Protein AF-A0AAC9NMP5-F1 (afdb_monomer_lite)

Structure (mmCIF, N/CA/C/O backbone):
data_AF-A0AAC9NMP5-F1
#
_entry.id   AF-A0AAC9NMP5-F1
#
loop_
_atom_site.group_PDB
_atom_site.id
_atom_site.type_symbol
_atom_site.label_atom_id
_atom_site.label_alt_id
_atom_site.label_comp_id
_atom_site.label_asym_id
_atom_site.label_entity_id
_atom_site.label_seq_id
_atom_site.pdbx_PDB_ins_code
_atom_site.Cartn_x
_atom_site.Cartn_y
_atom_site.Cartn_z
_atom_site.occupancy
_atom_site.B_iso_or_equiv
_atom_site.auth_seq_id
_atom_site.auth_comp_id
_atom_site.auth_asym_id
_atom_site.auth_atom_id
_atom_site.pdbx_PDB_model_num
ATOM 1 N N . MET A 1 1 ? 8.021 1.312 -41.617 1.00 50.75 1 MET A N 1
ATOM 2 C CA . MET A 1 1 ? 6.760 0.848 -40.995 1.00 50.75 1 MET A CA 1
ATOM 3 C C . MET A 1 1 ? 6.838 1.108 -39.501 1.00 50.75 1 MET A C 1
ATOM 5 O O . MET A 1 1 ? 7.759 0.611 -38.867 1.00 50.75 1 MET A O 1
ATOM 9 N N . TYR A 1 2 ? 5.928 1.919 -38.962 1.00 60.91 2 TYR A N 1
ATOM 10 C CA . TYR A 1 2 ? 5.830 2.180 -37.524 1.00 60.91 2 TYR A CA 1
ATOM 11 C C . TYR A 1 2 ? 5.371 0.895 -36.821 1.00 60.91 2 TYR A C 1
ATOM 13 O O . TYR A 1 2 ? 4.274 0.403 -37.080 1.00 60.91 2 TYR A O 1
ATOM 21 N N . 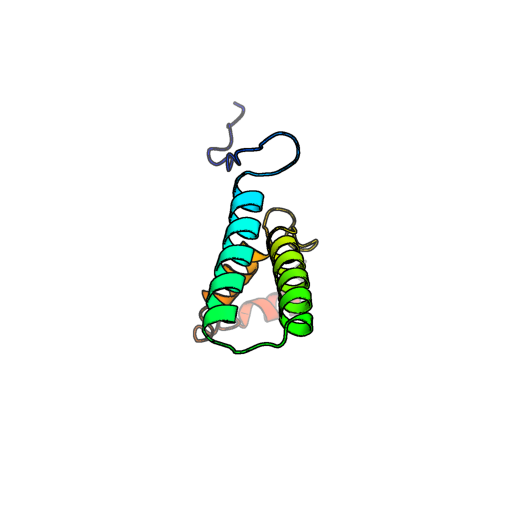HIS A 1 3 ? 6.242 0.300 -36.006 1.00 68.50 3 HIS A N 1
ATOM 22 C CA . HIS A 1 3 ? 5.917 -0.898 -35.238 1.00 68.50 3 HIS A CA 1
ATOM 23 C C . HIS A 1 3 ? 5.130 -0.457 -34.002 1.00 68.50 3 HIS A C 1
ATOM 25 O O . HIS A 1 3 ? 5.698 0.152 -33.097 1.00 68.50 3 HIS A O 1
ATOM 31 N N . ASN A 1 4 ? 3.824 -0.730 -33.971 1.00 69.31 4 ASN A N 1
ATOM 32 C CA . ASN A 1 4 ? 3.026 -0.485 -32.775 1.00 69.31 4 ASN A CA 1
ATOM 33 C C . ASN A 1 4 ? 3.569 -1.381 -31.645 1.00 69.31 4 ASN A C 1
ATOM 35 O O . ASN A 1 4 ? 3.601 -2.606 -31.826 1.00 69.31 4 ASN A O 1
ATOM 39 N N . PRO A 1 5 ? 4.043 -0.827 -30.515 1.00 69.31 5 PRO A N 1
ATOM 40 C CA . PRO A 1 5 ? 4.549 -1.640 -29.420 1.00 69.31 5 PRO A CA 1
ATOM 41 C C . PRO A 1 5 ? 3.446 -2.594 -28.946 1.00 69.31 5 PRO A C 1
ATOM 43 O O . PRO A 1 5 ? 2.379 -2.170 -28.518 1.00 69.31 5 PRO A O 1
ATOM 46 N N . LYS A 1 6 ? 3.701 -3.906 -29.015 1.00 62.28 6 LYS A N 1
ATOM 47 C CA . LYS A 1 6 ? 2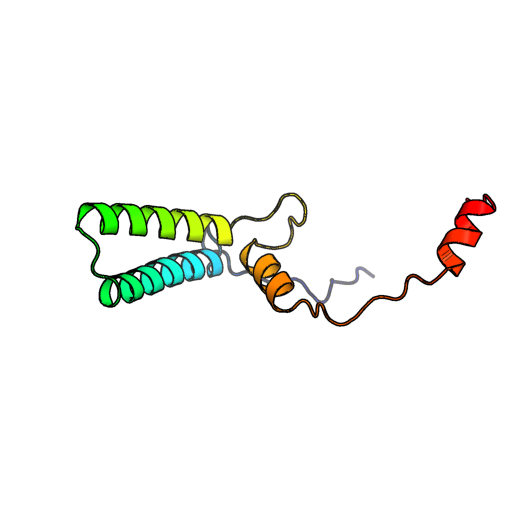.715 -4.964 -28.710 1.00 62.28 6 LYS A CA 1
ATOM 48 C C . LYS A 1 6 ? 2.261 -5.007 -27.244 1.00 62.28 6 LYS A C 1
ATOM 50 O O . LYS A 1 6 ? 1.438 -5.842 -26.893 1.00 62.28 6 LYS A O 1
ATOM 55 N N . ASN A 1 7 ? 2.823 -4.161 -26.384 1.00 60.50 7 ASN A N 1
ATOM 56 C CA . ASN A 1 7 ? 2.666 -4.257 -24.940 1.00 60.50 7 ASN A CA 1
ATOM 57 C C . ASN A 1 7 ? 2.388 -2.883 -24.318 1.00 60.50 7 ASN A C 1
ATOM 59 O O . ASN A 1 7 ? 3.124 -2.399 -23.459 1.00 60.50 7 ASN A O 1
ATOM 63 N N . THR A 1 8 ? 1.329 -2.218 -24.776 1.00 58.66 8 THR A N 1
ATOM 64 C CA . THR A 1 8 ? 0.778 -1.073 -24.050 1.00 58.66 8 THR A CA 1
ATOM 65 C C . THR A 1 8 ? 0.001 -1.627 -22.861 1.00 58.66 8 THR A C 1
ATOM 67 O O . THR A 1 8 ? -1.104 -2.136 -23.027 1.00 58.66 8 THR A O 1
ATOM 70 N N . LYS A 1 9 ? 0.589 -1.570 -21.658 1.00 63.16 9 LYS A N 1
ATOM 71 C CA . LYS A 1 9 ? -0.123 -1.886 -20.412 1.00 63.16 9 LYS A CA 1
ATOM 72 C C . LYS A 1 9 ? -1.307 -0.921 -20.298 1.00 63.16 9 LYS A C 1
ATOM 74 O O . LYS A 1 9 ? -1.132 0.246 -19.959 1.00 63.16 9 LYS A O 1
ATOM 79 N N . GLN A 1 10 ? -2.494 -1.381 -20.676 1.00 66.50 10 GLN A N 1
ATOM 80 C CA . GLN A 1 10 ? -3.689 -0.551 -20.726 1.00 66.50 10 GLN A CA 1
ATOM 81 C C . GLN A 1 10 ? -4.269 -0.454 -19.313 1.00 66.50 10 GLN A C 1
ATOM 83 O O . GLN A 1 10 ? -4.987 -1.337 -18.853 1.00 66.50 10 GLN A O 1
ATOM 88 N N . GLU A 1 11 ? -3.898 0.598 -18.587 1.00 73.56 11 GLU A N 1
ATOM 89 C CA . GLU A 1 11 ? -4.452 0.873 -17.262 1.00 73.56 11 GLU A CA 1
ATOM 90 C C . GLU A 1 11 ? -5.823 1.556 -17.399 1.00 73.56 11 GLU A C 1
ATOM 92 O O . GLU A 1 11 ? -5.962 2.570 -18.085 1.00 73.56 11 GLU A O 1
ATOM 97 N N . ILE A 1 12 ? -6.849 1.015 -16.733 1.00 79.06 12 ILE A N 1
ATOM 98 C CA . ILE A 1 12 ? -8.191 1.613 -16.713 1.00 79.06 12 ILE A CA 1
ATOM 99 C C . ILE A 1 12 ? -8.164 2.831 -15.783 1.00 79.06 12 ILE A C 1
ATOM 101 O O . ILE A 1 12 ? -8.012 2.699 -14.563 1.00 79.06 12 ILE A O 1
ATOM 105 N N . LYS A 1 13 ? -8.313 4.022 -16.367 1.00 81.00 13 LYS A N 1
ATOM 106 C CA . LYS A 1 13 ? -8.352 5.295 -15.644 1.00 81.00 13 LYS A CA 1
ATOM 107 C C . LYS A 1 13 ? -9.794 5.780 -15.497 1.00 81.00 13 LYS A C 1
ATOM 109 O O . LYS A 1 13 ? -10.500 5.948 -16.486 1.00 81.00 13 LYS A O 1
ATOM 114 N N . LEU A 1 14 ? -10.213 6.028 -14.261 1.00 78.00 14 LEU A N 1
ATOM 115 C CA . LEU A 1 14 ? -11.484 6.653 -13.915 1.00 78.00 14 LEU A CA 1
ATOM 116 C C . LEU A 1 14 ? -11.220 8.121 -13.583 1.00 78.00 14 LEU A C 1
ATOM 118 O O . LEU A 1 14 ? -10.806 8.445 -12.470 1.00 78.00 14 LEU A O 1
ATOM 122 N N . TRP A 1 15 ? -11.449 9.011 -14.551 1.00 77.12 15 TRP A N 1
ATOM 123 C CA . TRP A 1 15 ? -11.211 10.451 -14.403 1.00 77.12 15 TRP A CA 1
ATOM 124 C C . TRP A 1 15 ? -9.780 10.757 -13.920 1.00 77.12 15 TRP A C 1
ATOM 126 O O . TRP A 1 15 ? -8.840 10.731 -14.716 1.00 77.12 15 TRP A O 1
ATOM 136 N N . ALA A 1 16 ? -9.601 11.018 -12.622 1.00 74.75 16 ALA A N 1
ATOM 137 C CA . ALA A 1 16 ? -8.323 11.356 -12.004 1.00 74.75 16 ALA A CA 1
ATOM 138 C C . ALA A 1 16 ? -7.549 10.147 -11.442 1.00 74.75 16 ALA A C 1
ATOM 140 O O . ALA A 1 16 ? -6.325 10.219 -11.345 1.00 74.75 16 ALA A O 1
ATOM 141 N N . PHE A 1 17 ? -8.223 9.039 -11.117 1.00 82.00 17 PHE A N 1
ATOM 142 C CA . PHE A 1 17 ? -7.630 7.898 -10.411 1.00 82.00 17 PHE A CA 1
ATOM 143 C C . PHE A 1 17 ? -7.585 6.649 -11.286 1.00 82.00 17 PHE A C 1
ATOM 145 O O . PHE A 1 17 ? -8.458 6.428 -12.126 1.00 82.00 17 PHE A O 1
ATOM 152 N N . TYR A 1 18 ? -6.582 5.797 -11.088 1.00 86.75 18 TYR A N 1
ATOM 153 C CA . TYR A 1 18 ? -6.600 4.476 -11.706 1.00 86.75 18 TYR A CA 1
ATOM 154 C C . TYR A 1 18 ? -7.500 3.555 -10.887 1.00 86.75 18 TYR A C 1
ATOM 156 O O . TYR A 1 18 ? -7.478 3.593 -9.658 1.00 86.75 18 TYR A O 1
ATOM 164 N N . LEU A 1 19 ? -8.272 2.695 -11.554 1.00 88.19 19 LEU A N 1
ATOM 165 C CA . LEU A 1 19 ? -9.159 1.738 -10.880 1.00 88.19 19 LEU A CA 1
ATOM 166 C C . LEU A 1 19 ? -8.405 0.881 -9.846 1.00 88.19 19 LEU A C 1
ATOM 168 O O . LEU A 1 19 ? -8.920 0.574 -8.773 1.00 88.19 19 LEU A O 1
ATOM 172 N N . LEU A 1 20 ? -7.155 0.549 -10.163 1.00 88.31 20 LEU A N 1
ATOM 173 C CA . LEU A 1 20 ? -6.263 -0.206 -9.296 1.00 88.31 20 LEU A CA 1
ATOM 174 C C . LEU A 1 20 ? -5.950 0.542 -7.987 1.00 88.31 20 LEU A C 1
ATOM 176 O O . LEU A 1 20 ? -5.895 -0.100 -6.946 1.00 88.31 20 LEU A O 1
ATOM 180 N N . ASP A 1 21 ? -5.818 1.873 -8.006 1.00 90.25 21 ASP A N 1
ATOM 181 C CA . ASP A 1 21 ? -5.565 2.675 -6.791 1.00 90.25 21 ASP A CA 1
ATOM 182 C C . ASP A 1 21 ? -6.734 2.614 -5.822 1.00 90.25 21 ASP A C 1
ATOM 184 O O . ASP A 1 21 ? -6.556 2.397 -4.625 1.00 90.25 21 ASP A O 1
ATOM 188 N N . ILE A 1 22 ? -7.946 2.754 -6.357 1.00 91.06 22 ILE A N 1
ATOM 189 C CA . ILE A 1 22 ? -9.173 2.631 -5.573 1.00 91.06 22 ILE A CA 1
ATOM 190 C C . ILE A 1 22 ? -9.240 1.231 -4.952 1.00 91.06 22 ILE A C 1
ATOM 192 O O . ILE A 1 22 ? -9.521 1.100 -3.762 1.00 91.06 22 ILE A O 1
ATOM 196 N N . GLY A 1 23 ? -8.911 0.197 -5.734 1.00 92.81 23 GLY A N 1
ATOM 197 C CA . GLY A 1 23 ? -8.815 -1.178 -5.250 1.00 92.81 23 GLY A CA 1
ATOM 198 C C . GLY A 1 23 ? -7.804 -1.351 -4.112 1.00 92.81 23 GLY A C 1
ATOM 199 O O . GLY A 1 23 ? -8.135 -1.970 -3.105 1.00 92.81 23 GLY A O 1
ATOM 200 N N . ILE A 1 24 ? -6.603 -0.773 -4.227 1.00 93.69 24 ILE A N 1
ATOM 201 C CA . ILE A 1 24 ? -5.567 -0.846 -3.183 1.00 93.69 24 ILE A CA 1
ATOM 202 C C . ILE A 1 24 ? -6.039 -0.170 -1.896 1.00 93.69 24 ILE A C 1
ATOM 204 O O . ILE A 1 24 ? -5.929 -0.759 -0.821 1.00 93.69 24 ILE A O 1
ATOM 208 N N . ILE A 1 25 ? -6.573 1.050 -1.983 1.00 93.56 25 ILE A N 1
ATOM 209 C CA . ILE A 1 25 ? -7.020 1.796 -0.800 1.00 93.56 25 ILE A CA 1
ATOM 210 C C . ILE A 1 25 ? -8.181 1.063 -0.118 1.00 93.56 25 ILE A C 1
ATOM 212 O O . ILE A 1 25 ? -8.164 0.882 1.100 1.00 93.56 25 ILE A O 1
ATOM 216 N N . ALA A 1 26 ? -9.155 0.577 -0.892 1.00 94.12 26 ALA A N 1
ATOM 217 C CA . ALA A 1 26 ? -10.268 -0.205 -0.363 1.00 94.12 26 ALA A CA 1
ATOM 218 C C . ALA A 1 26 ? -9.787 -1.500 0.313 1.00 94.12 26 ALA A C 1
ATOM 220 O O . ALA A 1 26 ? -10.212 -1.803 1.429 1.00 94.12 26 ALA A O 1
ATOM 221 N N . ALA A 1 27 ? -8.858 -2.231 -0.314 1.00 94.88 27 ALA A N 1
ATOM 222 C CA . ALA A 1 27 ? -8.264 -3.434 0.263 1.00 94.88 27 ALA A CA 1
ATOM 223 C C . ALA A 1 27 ? -7.524 -3.134 1.57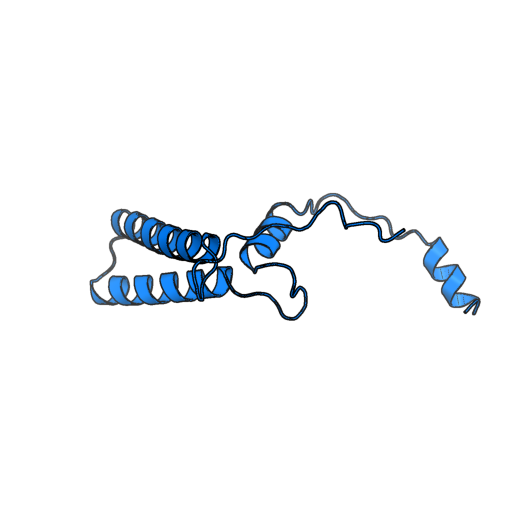5 1.00 94.88 27 ALA A C 1
ATOM 225 O O . ALA A 1 27 ? -7.670 -3.878 2.542 1.00 94.88 27 ALA A O 1
ATOM 226 N N . MET A 1 28 ? -6.789 -2.021 1.650 1.00 95.62 28 MET A N 1
ATOM 227 C CA . MET A 1 28 ? -6.090 -1.606 2.868 1.00 95.62 28 MET A CA 1
ATOM 228 C C . MET A 1 28 ? -7.044 -1.280 4.017 1.00 95.62 28 MET A C 1
ATOM 230 O O . MET A 1 28 ? -6.815 -1.722 5.143 1.00 95.62 28 MET A O 1
ATOM 234 N N . LEU A 1 29 ? -8.133 -0.555 3.750 1.00 93.50 29 LEU A N 1
ATOM 235 C CA . LEU A 1 29 ? -9.148 -0.267 4.768 1.00 93.50 29 LEU A CA 1
ATOM 236 C C . LEU A 1 29 ? -9.866 -1.542 5.223 1.00 93.50 29 LEU A C 1
ATOM 238 O O . LEU A 1 29 ? -10.122 -1.715 6.415 1.00 93.50 29 LEU A O 1
ATOM 242 N N . PHE A 1 30 ? -10.137 -2.466 4.300 1.00 95.50 30 PHE A N 1
ATOM 243 C CA . PHE A 1 30 ? -10.713 -3.764 4.632 1.00 95.50 30 PHE A CA 1
ATOM 244 C C . PHE A 1 30 ? -9.778 -4.577 5.537 1.00 95.50 30 PHE A C 1
ATOM 246 O O . PHE A 1 30 ? -10.202 -5.018 6.603 1.00 95.50 30 PHE A O 1
ATOM 253 N N . ILE A 1 31 ? -8.493 -4.700 5.186 1.00 95.19 31 ILE A N 1
ATOM 254 C CA . ILE A 1 31 ? -7.480 -5.365 6.023 1.00 95.19 31 ILE A CA 1
ATOM 255 C C . ILE A 1 31 ? -7.421 -4.723 7.412 1.00 95.19 31 ILE A C 1
ATOM 257 O O . ILE A 1 31 ? -7.428 -5.439 8.415 1.00 95.19 31 ILE A O 1
ATOM 261 N N . ALA A 1 32 ? -7.439 -3.389 7.483 1.00 94.12 32 ALA A N 1
ATOM 262 C CA . ALA A 1 32 ? -7.441 -2.680 8.753 1.00 94.12 32 ALA A CA 1
ATOM 263 C C . ALA A 1 32 ? -8.635 -3.104 9.627 1.00 94.12 32 ALA A C 1
ATOM 265 O O . ALA A 1 32 ? -8.452 -3.463 10.792 1.00 94.12 32 ALA A O 1
ATOM 266 N N . THR A 1 33 ? -9.847 -3.158 9.057 1.00 93.56 33 THR A N 1
ATOM 267 C CA . THR A 1 33 ? -11.052 -3.582 9.795 1.00 93.56 33 THR A CA 1
ATOM 268 C C . THR A 1 33 ? -10.946 -5.007 10.341 1.00 93.56 33 THR A C 1
ATOM 270 O O . THR A 1 33 ? -11.426 -5.274 11.442 1.00 93.56 33 THR A O 1
ATOM 273 N N . TYR A 1 34 ? -10.291 -5.920 9.615 1.00 94.69 34 TYR A N 1
ATOM 274 C CA . TYR A 1 34 ? -10.056 -7.286 10.084 1.00 94.69 34 TYR A CA 1
ATOM 275 C C . TYR A 1 34 ? -9.046 -7.331 11.227 1.00 94.69 34 TYR A C 1
ATOM 277 O O . TYR A 1 34 ? -9.286 -8.018 12.217 1.00 94.69 34 TYR A O 1
ATOM 285 N N . ILE A 1 35 ? -7.953 -6.572 11.135 1.00 93.69 35 ILE A N 1
ATOM 286 C CA . ILE A 1 35 ? -6.931 -6.522 12.187 1.00 93.69 35 ILE A CA 1
ATOM 287 C C . ILE A 1 35 ? -7.517 -5.980 13.494 1.00 93.69 35 ILE A C 1
ATOM 289 O O . ILE A 1 35 ? -7.253 -6.542 14.554 1.00 93.69 35 ILE A O 1
ATOM 293 N N . MET A 1 36 ? -8.386 -4.969 13.435 1.00 92.50 36 MET A N 1
ATOM 294 C CA . MET A 1 36 ? -9.054 -4.430 14.629 1.00 92.50 36 MET A CA 1
ATOM 295 C C . MET A 1 36 ? -10.021 -5.406 15.307 1.00 92.50 36 MET A C 1
ATOM 297 O O . MET A 1 36 ? -10.310 -5.242 16.488 1.00 92.50 36 MET A O 1
ATOM 301 N N . LYS A 1 37 ? -10.514 -6.433 14.603 1.00 90.56 37 LYS A N 1
ATOM 302 C CA . LYS A 1 37 ? -11.303 -7.505 15.235 1.00 90.56 37 LYS A CA 1
ATOM 303 C C . LYS A 1 37 ? -10.433 -8.468 16.043 1.00 90.56 37 LYS A C 1
ATOM 305 O O . LYS A 1 37 ? -10.940 -9.117 16.950 1.00 90.56 37 LYS A O 1
ATOM 310 N N . ILE A 1 38 ? -9.153 -8.583 15.692 1.00 94.56 38 ILE A N 1
ATOM 311 C CA . ILE A 1 38 ? -8.201 -9.507 16.321 1.00 94.56 38 ILE A CA 1
ATOM 312 C C . ILE A 1 38 ? -7.441 -8.799 17.448 1.00 94.56 38 ILE A C 1
ATOM 314 O O . ILE A 1 38 ? -7.202 -9.385 18.500 1.00 94.56 38 ILE A O 1
ATOM 318 N N . VAL A 1 39 ? -7.070 -7.533 17.236 1.00 92.69 39 VAL A N 1
ATOM 319 C CA . VAL A 1 39 ? -6.293 -6.733 18.186 1.00 92.69 39 VAL A CA 1
ATOM 320 C C . VAL A 1 39 ? -7.224 -5.765 18.922 1.00 92.69 39 VAL A C 1
ATOM 322 O O . VAL A 1 39 ? -7.745 -4.840 18.294 1.00 92.69 39 VAL A O 1
ATOM 325 N N . PRO A 1 40 ? -7.424 -5.920 20.244 1.00 88.44 40 PRO A N 1
ATOM 326 C CA . PRO A 1 40 ? -8.257 -5.011 21.020 1.00 88.44 40 PRO A CA 1
ATOM 327 C C . PRO A 1 40 ? -7.540 -3.667 21.203 1.00 88.44 40 PRO A C 1
ATOM 329 O O . PRO A 1 40 ? -6.719 -3.486 22.100 1.00 88.44 40 PRO A O 1
ATOM 332 N N . LEU A 1 41 ? -7.844 -2.717 20.323 1.00 91.75 41 LEU A N 1
ATOM 333 C CA . LEU A 1 41 ? -7.329 -1.350 20.367 1.00 91.75 41 LEU A CA 1
ATOM 334 C C . LEU A 1 41 ? -8.350 -0.409 21.015 1.00 91.75 41 LEU A C 1
ATOM 336 O O . LEU A 1 41 ? -9.555 -0.534 20.783 1.00 91.75 41 LEU A O 1
ATOM 340 N N . SER A 1 42 ? -7.873 0.573 21.784 1.00 93.31 42 SER A N 1
ATOM 341 C CA . SER A 1 42 ? -8.722 1.650 22.309 1.00 93.31 42 SER A CA 1
ATOM 342 C C . SER A 1 42 ? -9.268 2.527 21.172 1.00 93.31 42 SER A C 1
ATOM 344 O O . SER A 1 42 ? -8.673 2.595 20.095 1.00 93.31 42 SER A O 1
ATOM 346 N N . GLY A 1 43 ? -10.385 3.231 21.394 1.00 91.75 43 GLY A N 1
ATOM 347 C CA . GLY A 1 43 ? -11.047 4.015 20.339 1.00 91.75 43 GLY A CA 1
ATOM 348 C C . GLY A 1 43 ? -10.125 5.027 19.642 1.00 91.75 43 GLY A C 1
ATOM 349 O O . GLY A 1 43 ? -10.133 5.132 18.419 1.00 91.75 43 GLY A O 1
ATOM 350 N N . GLY A 1 44 ? -9.251 5.702 20.397 1.00 94.50 44 GLY A N 1
ATOM 351 C CA . GLY A 1 44 ? -8.252 6.610 19.821 1.00 94.50 44 GLY A CA 1
ATOM 352 C C . GLY A 1 44 ? -7.212 5.893 18.951 1.00 94.50 44 GLY A C 1
ATOM 353 O O . GLY A 1 44 ? -6.871 6.370 17.869 1.00 94.50 44 GLY A O 1
ATOM 354 N N . MET A 1 45 ? -6.751 4.713 19.376 1.00 94.19 45 MET A N 1
ATOM 355 C CA . MET A 1 45 ? -5.803 3.903 18.604 1.00 94.19 45 MET A CA 1
ATOM 356 C C . MET A 1 45 ? -6.424 3.354 17.317 1.00 94.19 45 MET A C 1
ATOM 358 O O . MET A 1 45 ? -5.729 3.262 16.310 1.00 94.19 45 MET A O 1
ATOM 362 N N . GLN A 1 46 ? -7.721 3.034 17.321 1.00 94.31 46 GLN A N 1
ATOM 363 C CA . GLN A 1 46 ? -8.436 2.601 16.116 1.00 94.31 46 GLN A CA 1
ATOM 364 C C . GLN A 1 46 ? -8.459 3.706 15.055 1.00 94.31 46 GLN A C 1
ATOM 366 O O . GLN A 1 46 ? -8.132 3.457 13.896 1.00 94.31 46 GLN A O 1
ATOM 371 N N . ILE A 1 47 ? -8.778 4.944 15.453 1.00 94.44 47 ILE A N 1
ATOM 372 C CA . ILE A 1 47 ? -8.775 6.102 14.545 1.00 94.44 47 ILE A CA 1
ATOM 373 C C . ILE A 1 47 ? -7.375 6.317 13.967 1.00 94.44 47 ILE A C 1
ATOM 375 O O . ILE A 1 47 ? -7.213 6.429 12.751 1.00 94.44 47 ILE A O 1
ATOM 379 N N . PHE A 1 48 ? -6.353 6.325 14.826 1.00 95.88 48 PHE A N 1
ATOM 380 C CA . PHE A 1 48 ? -4.967 6.472 14.387 1.00 95.88 48 PHE A CA 1
ATOM 381 C C . PHE A 1 48 ? -4.554 5.365 13.407 1.00 95.88 48 PHE A C 1
ATOM 383 O O . PHE A 1 48 ? -3.932 5.637 12.380 1.00 95.88 48 PHE A O 1
ATOM 390 N N . TYR A 1 49 ? -4.946 4.122 13.682 1.00 95.31 49 TYR A N 1
ATOM 391 C CA . TYR A 1 49 ? -4.643 2.984 12.827 1.00 95.31 49 TYR A CA 1
ATOM 392 C C . TYR A 1 49 ? -5.320 3.071 11.452 1.00 95.31 49 TYR A C 1
ATOM 394 O O . TYR A 1 49 ? -4.690 2.749 10.442 1.00 95.31 49 TYR A O 1
ATOM 402 N N . TYR A 1 50 ? -6.559 3.563 11.378 1.00 94.50 50 TYR A N 1
ATOM 403 C CA . TYR A 1 50 ? -7.217 3.846 10.100 1.00 94.50 50 TYR A CA 1
ATOM 404 C C . TYR A 1 50 ? -6.475 4.912 9.293 1.00 94.50 50 TYR A C 1
ATOM 406 O O . TYR A 1 50 ? -6.254 4.716 8.098 1.00 94.50 50 TYR A O 1
ATOM 414 N N . ILE A 1 51 ? -6.052 6.009 9.934 1.00 95.44 51 ILE A N 1
ATOM 415 C CA . ILE A 1 51 ? -5.274 7.070 9.276 1.00 95.44 51 ILE A CA 1
ATOM 416 C C . ILE A 1 51 ? -3.961 6.498 8.737 1.00 95.44 51 ILE A C 1
ATOM 418 O O . ILE A 1 51 ? -3.635 6.696 7.568 1.00 95.44 51 ILE A O 1
ATOM 422 N N . LEU A 1 52 ? -3.236 5.731 9.556 1.00 95.94 52 LEU A N 1
ATOM 423 C CA . LEU A 1 52 ? -1.985 5.089 9.154 1.00 95.94 52 LEU A CA 1
ATOM 424 C C . LEU A 1 52 ? -2.211 4.130 7.977 1.00 95.94 52 LEU A C 1
ATOM 426 O O . LEU A 1 52 ? -1.472 4.180 6.996 1.00 95.94 52 LEU A O 1
ATOM 430 N N . SER A 1 53 ? -3.265 3.315 8.029 1.00 95.50 53 SER A N 1
ATOM 431 C CA . SER A 1 53 ? -3.613 2.367 6.964 1.00 95.50 53 SER A CA 1
ATOM 432 C C . SER A 1 53 ? -3.975 3.069 5.654 1.00 95.50 53 SER A C 1
ATOM 434 O O . SER A 1 53 ? -3.554 2.626 4.586 1.00 95.50 53 SER A O 1
ATOM 436 N N . ALA A 1 54 ? -4.700 4.189 5.717 1.00 93.81 54 ALA A N 1
ATOM 437 C CA . ALA A 1 54 ? -5.011 5.010 4.550 1.00 93.81 54 ALA A CA 1
ATOM 438 C C . ALA A 1 54 ? -3.745 5.647 3.953 1.00 93.81 54 ALA A C 1
ATOM 440 O O . ALA A 1 54 ? -3.516 5.536 2.748 1.00 93.81 54 ALA A O 1
ATOM 441 N N . CYS A 1 55 ? -2.882 6.240 4.786 1.00 95.75 55 CYS A N 1
ATOM 442 C CA . CYS A 1 55 ? -1.592 6.789 4.357 1.00 95.75 55 CYS A CA 1
ATOM 443 C C . CYS A 1 55 ? -0.705 5.716 3.713 1.00 95.75 55 CYS A C 1
ATOM 445 O O . CYS A 1 55 ? -0.098 5.956 2.670 1.00 95.75 55 CYS A O 1
ATOM 447 N N . PHE A 1 56 ? -0.664 4.514 4.293 1.00 95.88 56 PHE A N 1
ATOM 448 C CA . PHE A 1 56 ? 0.073 3.390 3.726 1.00 95.88 56 PHE A CA 1
ATOM 449 C C . PHE A 1 56 ? -0.530 2.924 2.393 1.00 95.88 56 PHE A C 1
ATOM 451 O O . PHE A 1 56 ? 0.208 2.665 1.448 1.00 95.88 56 PHE A O 1
ATOM 458 N N . GLY A 1 57 ? -1.859 2.903 2.261 1.00 94.88 57 GLY A N 1
ATOM 459 C CA . GLY A 1 57 ? -2.531 2.640 0.986 1.00 94.88 57 GLY A CA 1
ATOM 460 C C . GLY A 1 57 ? -2.141 3.639 -0.106 1.00 94.88 57 GLY A C 1
ATOM 461 O O . GLY A 1 57 ? -1.799 3.230 -1.214 1.00 94.88 57 GLY A O 1
ATOM 462 N N . VAL A 1 58 ? -2.097 4.936 0.214 1.00 93.69 58 VAL A N 1
ATOM 463 C CA . VAL A 1 58 ? -1.610 5.976 -0.711 1.00 93.69 58 VAL A CA 1
ATOM 464 C C . VAL A 1 58 ? -0.135 5.759 -1.056 1.00 93.69 58 VAL A C 1
ATOM 466 O O . VAL A 1 58 ? 0.243 5.847 -2.224 1.00 93.69 58 VAL A O 1
ATOM 469 N N . PHE A 1 59 ? 0.698 5.411 -0.072 1.00 93.94 59 PHE A N 1
ATOM 470 C CA . PHE A 1 59 ? 2.100 5.072 -0.306 1.00 93.94 59 PHE A CA 1
ATOM 471 C C . PHE A 1 59 ? 2.255 3.893 -1.277 1.00 93.94 59 PHE A C 1
ATOM 473 O O . PHE A 1 59 ? 3.101 3.961 -2.161 1.00 93.94 59 PHE A O 1
ATOM 480 N N . LEU A 1 60 ? 1.433 2.844 -1.178 1.00 93.75 60 LEU A N 1
ATOM 481 C CA . LEU A 1 60 ? 1.467 1.704 -2.106 1.00 93.75 60 LEU A CA 1
ATOM 482 C C . LEU A 1 60 ? 1.099 2.086 -3.549 1.00 93.75 60 LEU A C 1
ATOM 484 O O . LEU A 1 60 ? 1.606 1.479 -4.496 1.00 93.75 60 LEU A O 1
ATOM 488 N N . CYS A 1 61 ? 0.236 3.090 -3.702 1.00 92.25 61 CYS A N 1
ATOM 489 C CA . CYS A 1 61 ? -0.212 3.629 -4.985 1.00 92.25 61 CYS A CA 1
ATOM 490 C C . CYS A 1 61 ? 0.828 4.556 -5.637 1.00 92.25 61 CYS A C 1
ATOM 492 O O . CYS A 1 61 ? 0.859 4.699 -6.862 1.00 92.25 61 CYS A O 1
ATOM 494 N N . ALA A 1 62 ? 1.687 5.186 -4.831 1.00 90.38 62 ALA A N 1
ATOM 495 C CA . ALA A 1 62 ? 2.699 6.113 -5.313 1.00 90.38 62 ALA A CA 1
ATOM 496 C C . ALA A 1 62 ? 3.717 5.420 -6.234 1.00 90.38 62 ALA A C 1
ATOM 498 O O . ALA A 1 62 ? 4.106 4.268 -6.026 1.00 90.38 62 ALA A O 1
ATOM 499 N N . LYS A 1 63 ? 4.158 6.153 -7.259 1.00 87.81 63 LYS A N 1
ATOM 500 C CA . LYS A 1 63 ? 5.232 5.737 -8.165 1.00 87.81 63 LYS A CA 1
ATOM 501 C C . LYS A 1 63 ? 6.565 6.217 -7.609 1.00 87.81 63 LYS A C 1
ATOM 503 O O . LYS A 1 63 ? 6.687 7.383 -7.232 1.00 87.81 63 LYS A O 1
ATOM 508 N N . THR A 1 64 ? 7.557 5.337 -7.541 1.00 82.50 64 THR A N 1
ATOM 509 C CA . THR A 1 64 ? 8.877 5.709 -7.019 1.00 82.50 64 THR A CA 1
ATOM 510 C C . THR A 1 64 ? 9.618 6.584 -8.034 1.00 82.50 64 THR A C 1
ATOM 512 O O . THR A 1 64 ? 9.598 6.256 -9.221 1.00 82.50 64 THR A O 1
ATOM 515 N N . PRO A 1 65 ? 10.349 7.633 -7.609 1.00 81.25 65 PRO A N 1
ATOM 516 C CA . PRO A 1 65 ? 11.174 8.434 -8.519 1.00 81.25 65 PRO A CA 1
ATOM 517 C C . PRO A 1 65 ? 12.190 7.598 -9.311 1.00 81.25 65 PRO A C 1
ATOM 519 O O . PRO A 1 65 ? 12.419 7.858 -10.487 1.00 81.25 65 PRO A O 1
ATOM 522 N N . SER A 1 66 ? 12.748 6.557 -8.685 1.00 79.88 66 SER A N 1
ATOM 523 C CA . SER A 1 66 ? 13.713 5.642 -9.309 1.00 79.88 66 SER A CA 1
ATOM 524 C C . SER A 1 66 ? 13.087 4.680 -10.330 1.00 79.88 66 SER A C 1
ATOM 526 O O . SER A 1 66 ? 13.789 4.186 -11.206 1.00 79.88 66 SER A O 1
ATOM 528 N N . HIS A 1 67 ? 11.776 4.418 -10.238 1.00 79.38 67 HIS A N 1
ATOM 529 C CA . HIS A 1 67 ? 11.029 3.515 -11.123 1.00 79.38 67 HIS A CA 1
ATOM 530 C C . HIS A 1 67 ? 9.651 4.119 -11.464 1.00 79.38 67 HIS A C 1
ATOM 532 O O . HIS A 1 67 ? 8.623 3.634 -10.990 1.00 79.38 67 HIS A O 1
ATOM 538 N N . PRO A 1 68 ? 9.590 5.176 -12.299 1.00 78.88 68 PRO A N 1
ATOM 539 C CA . PRO A 1 68 ? 8.368 5.962 -12.532 1.00 78.88 68 PRO A CA 1
ATOM 540 C C . PRO A 1 68 ? 7.280 5.207 -13.314 1.00 78.88 68 PRO A C 1
ATOM 542 O O . PRO A 1 68 ? 6.142 5.667 -13.445 1.00 78.88 68 PRO A O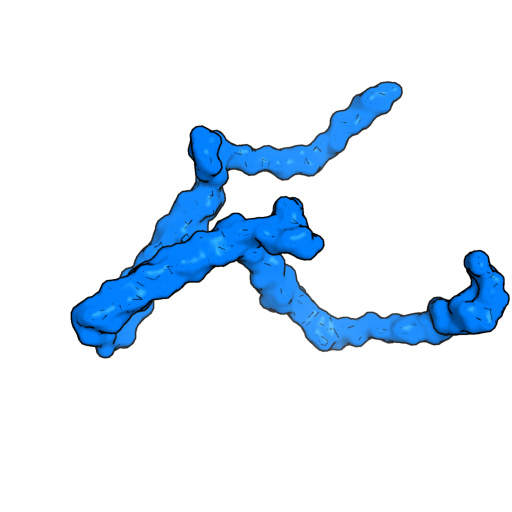 1
ATOM 545 N N . THR A 1 69 ? 7.613 4.045 -13.867 1.00 82.75 69 THR A N 1
ATOM 546 C CA . THR A 1 69 ? 6.675 3.146 -14.540 1.00 82.75 69 THR A CA 1
ATOM 547 C C . THR A 1 69 ? 5.923 2.249 -13.563 1.00 82.75 69 THR A C 1
ATOM 549 O O . THR A 1 69 ? 4.837 1.783 -13.903 1.00 82.75 69 THR A O 1
ATOM 552 N N . GLU A 1 70 ? 6.454 2.028 -12.360 1.00 85.31 70 GLU A N 1
ATOM 553 C CA . GLU A 1 70 ? 5.927 1.064 -11.399 1.00 85.31 70 GLU A CA 1
ATOM 554 C C . GLU A 1 70 ? 5.441 1.733 -10.113 1.00 85.31 70 GLU A C 1
ATOM 556 O O . GLU A 1 70 ? 5.918 2.786 -9.693 1.00 85.31 70 GLU A O 1
ATOM 561 N N . ARG A 1 71 ? 4.438 1.110 -9.495 1.00 89.19 71 ARG A N 1
ATOM 562 C CA . ARG A 1 71 ? 3.886 1.525 -8.202 1.00 89.19 71 ARG A CA 1
ATOM 563 C C . ARG A 1 71 ? 4.680 0.845 -7.091 1.00 89.19 71 ARG A C 1
ATOM 565 O O . ARG A 1 71 ? 5.188 -0.261 -7.286 1.00 89.19 71 ARG A O 1
ATOM 572 N N . ASN A 1 72 ? 4.713 1.446 -5.908 1.00 91.75 72 ASN A N 1
ATOM 573 C CA . ASN A 1 72 ? 5.408 0.878 -4.752 1.00 91.75 72 ASN A CA 1
ATOM 574 C C . ASN A 1 72 ? 4.938 -0.550 -4.420 1.00 91.75 72 ASN A C 1
ATOM 576 O O . ASN A 1 72 ? 5.756 -1.383 -4.039 1.00 91.75 72 ASN A O 1
ATOM 580 N N . ILE A 1 73 ? 3.655 -0.876 -4.630 1.00 90.31 73 ILE A N 1
ATOM 581 C CA . ILE A 1 73 ? 3.158 -2.251 -4.458 1.00 90.31 73 ILE A CA 1
ATOM 582 C C . ILE A 1 73 ? 3.885 -3.268 -5.353 1.00 90.31 73 ILE A C 1
ATOM 584 O O . ILE A 1 73 ? 4.216 -4.361 -4.899 1.00 90.31 73 ILE A O 1
ATOM 588 N N . THR A 1 74 ? 4.190 -2.911 -6.602 1.00 90.00 74 THR A N 1
ATOM 589 C CA . THR A 1 74 ? 4.893 -3.785 -7.549 1.00 90.00 74 THR A CA 1
ATOM 590 C C . THR A 1 74 ? 6.335 -4.003 -7.107 1.00 90.00 74 THR A C 1
ATOM 592 O O . THR A 1 74 ? 6.820 -5.131 -7.103 1.00 90.00 74 THR A O 1
ATOM 595 N N . ILE A 1 75 ? 6.992 -2.944 -6.635 1.00 89.38 75 ILE A N 1
ATOM 596 C CA . ILE A 1 75 ? 8.362 -3.010 -6.117 1.00 89.38 75 ILE A CA 1
ATOM 597 C C . ILE A 1 75 ? 8.428 -3.891 -4.870 1.00 89.38 75 ILE A C 1
ATOM 599 O O . ILE A 1 75 ? 9.312 -4.738 -4.762 1.00 89.38 75 ILE A O 1
ATOM 603 N N . LEU A 1 76 ? 7.467 -3.759 -3.951 1.00 90.25 76 LEU A N 1
ATOM 604 C CA . LEU A 1 76 ? 7.378 -4.648 -2.793 1.00 90.25 76 LEU A CA 1
ATOM 605 C C . LEU A 1 76 ? 7.212 -6.105 -3.229 1.00 90.25 76 LEU A C 1
ATOM 607 O O . LEU A 1 76 ? 7.926 -6.968 -2.725 1.00 90.25 76 LEU A O 1
ATOM 611 N N . LEU A 1 77 ? 6.339 -6.388 -4.201 1.00 90.50 77 LEU A N 1
ATOM 612 C CA . LEU A 1 77 ? 6.196 -7.736 -4.757 1.00 90.50 77 LEU A CA 1
ATOM 6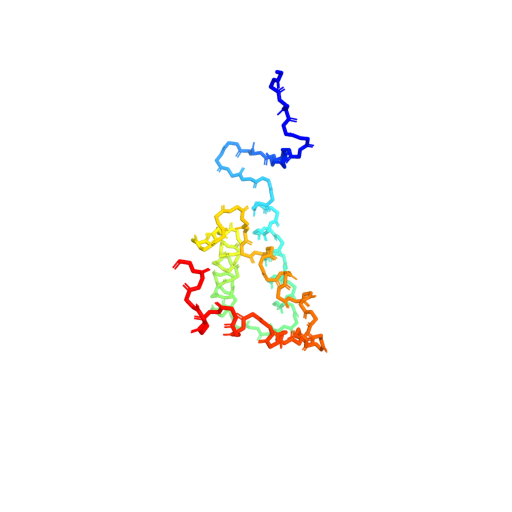13 C C . LEU A 1 77 ? 7.503 -8.249 -5.374 1.00 90.50 77 LEU A C 1
ATOM 615 O O . LEU A 1 77 ? 7.825 -9.423 -5.198 1.00 90.50 77 LEU A O 1
ATOM 619 N N . HIS A 1 78 ? 8.278 -7.399 -6.051 1.00 88.44 78 HIS A N 1
ATOM 620 C CA . HIS A 1 78 ? 9.602 -7.767 -6.552 1.00 88.44 78 HIS A CA 1
ATOM 621 C C . HIS A 1 78 ? 10.562 -8.129 -5.420 1.00 88.44 78 HIS A C 1
ATOM 623 O O . HIS A 1 78 ? 11.212 -9.166 -5.503 1.00 88.44 78 HIS A O 1
ATOM 629 N N . ILE A 1 79 ? 10.596 -7.343 -4.341 1.00 88.44 79 ILE A N 1
ATOM 630 C CA . ILE A 1 79 ? 11.430 -7.622 -3.163 1.00 88.44 79 ILE A CA 1
ATOM 631 C C . ILE A 1 79 ? 11.010 -8.934 -2.491 1.00 88.44 79 ILE A C 1
ATOM 633 O O . ILE A 1 79 ? 11.867 -9.733 -2.120 1.00 88.44 79 ILE A O 1
ATOM 637 N N . PHE A 1 80 ? 9.706 -9.187 -2.360 1.00 88.56 80 PHE A N 1
ATOM 638 C CA . PHE A 1 80 ? 9.191 -10.433 -1.787 1.00 88.56 80 PHE A CA 1
ATOM 639 C C . PHE A 1 80 ? 9.478 -11.657 -2.663 1.00 88.56 80 PHE A C 1
ATOM 641 O O . PHE A 1 80 ? 9.680 -12.747 -2.139 1.00 88.56 80 PHE A O 1
ATOM 648 N N . ARG A 1 81 ? 9.503 -11.491 -3.990 1.00 87.38 81 ARG A N 1
ATOM 649 C CA . ARG A 1 81 ? 9.820 -12.559 -4.953 1.00 87.38 81 ARG A CA 1
ATOM 650 C C . ARG A 1 81 ? 11.313 -12.690 -5.243 1.00 87.38 81 ARG A C 1
ATOM 652 O O . ARG A 1 81 ? 11.695 -13.588 -5.991 1.00 87.38 81 ARG A O 1
ATOM 659 N N . MET A 1 82 ? 12.139 -11.798 -4.703 1.00 84.06 82 MET A N 1
ATOM 660 C CA . MET A 1 82 ? 13.575 -11.807 -4.930 1.00 84.06 82 MET A CA 1
ATOM 661 C C . MET A 1 82 ? 14.183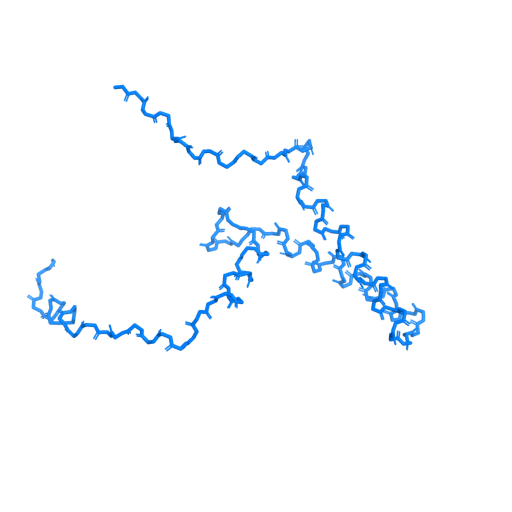 -13.033 -4.250 1.00 84.06 82 MET A C 1
ATOM 663 O O . MET A 1 82 ? 14.195 -13.143 -3.024 1.00 84.06 82 MET A O 1
ATOM 667 N N . ASP A 1 83 ? 14.701 -13.950 -5.062 1.00 81.25 83 ASP A N 1
ATOM 668 C CA . ASP A 1 83 ? 15.464 -15.092 -4.578 1.00 81.25 83 ASP A CA 1
ATOM 669 C C . ASP A 1 83 ? 16.827 -14.601 -4.072 1.00 81.25 83 ASP A C 1
ATOM 671 O O . ASP A 1 83 ? 17.708 -14.246 -4.855 1.00 81.25 83 ASP A O 1
ATOM 675 N N . ARG A 1 84 ? 16.991 -14.549 -2.747 1.00 77.31 84 ARG A N 1
ATOM 676 C CA . ARG A 1 84 ? 18.250 -14.140 -2.104 1.00 77.31 84 ARG A CA 1
ATOM 677 C C . ARG A 1 84 ? 19.308 -15.246 -2.097 1.00 77.31 84 ARG A C 1
ATOM 679 O O . ARG A 1 84 ? 20.444 -14.974 -1.725 1.00 77.31 84 ARG A O 1
ATOM 686 N N . ASN A 1 85 ? 18.953 -16.470 -2.495 1.00 75.12 85 ASN A N 1
ATOM 687 C CA . ASN A 1 85 ? 19.861 -17.617 -2.489 1.00 75.12 85 ASN A CA 1
ATOM 688 C C . ASN A 1 85 ? 20.584 -17.829 -3.824 1.00 75.12 85 ASN A C 1
ATOM 690 O O . ASN A 1 85 ? 21.511 -18.638 -3.886 1.00 75.12 85 ASN A O 1
ATOM 694 N N . ARG A 1 86 ? 20.224 -17.104 -4.890 1.00 65.94 86 ARG A N 1
ATOM 695 C CA . ARG A 1 86 ? 21.012 -17.087 -6.128 1.00 65.94 86 ARG A CA 1
ATOM 696 C C . ARG A 1 86 ? 22.067 -15.993 -6.059 1.00 65.94 86 ARG A C 1
ATOM 698 O O . ARG A 1 86 ? 21.803 -14.833 -6.356 1.00 65.94 86 ARG A O 1
ATOM 705 N N . TYR A 1 87 ? 23.285 -16.386 -5.695 1.00 61.34 87 TYR A N 1
ATOM 706 C CA . TYR A 1 87 ? 24.462 -15.550 -5.902 1.00 61.34 87 TYR A CA 1
ATOM 707 C C . TYR A 1 87 ? 24.684 -15.383 -7.409 1.00 61.34 87 TYR A C 1
ATOM 709 O O . TYR A 1 87 ? 24.933 -16.357 -8.121 1.00 61.34 87 TYR A O 1
ATOM 717 N N . HIS A 1 88 ? 24.604 -14.151 -7.905 1.00 67.94 88 HIS A N 1
ATOM 718 C CA . HIS A 1 88 ? 25.181 -13.830 -9.202 1.00 67.94 88 HIS A CA 1
ATOM 719 C C . HIS A 1 88 ? 26.698 -13.834 -9.016 1.00 67.94 88 HIS A C 1
ATOM 721 O O . HIS A 1 88 ? 27.245 -12.931 -8.385 1.00 67.94 88 HIS A O 1
ATOM 727 N N . ALA A 1 89 ? 27.363 -14.897 -9.479 1.00 68.38 89 ALA A N 1
ATOM 728 C CA . ALA A 1 89 ? 28.817 -14.926 -9.522 1.00 68.38 89 ALA A CA 1
ATOM 729 C C . ALA A 1 89 ? 29.274 -13.705 -10.324 1.00 68.38 89 ALA A C 1
ATOM 731 O O . ALA A 1 89 ? 28.835 -13.512 -11.458 1.00 68.38 89 ALA A O 1
ATOM 732 N N . ILE A 1 90 ? 30.090 -12.853 -9.708 1.00 67.31 90 ILE A N 1
ATOM 733 C CA . ILE A 1 90 ? 30.682 -11.732 -10.420 1.00 67.31 90 ILE A CA 1
ATOM 734 C C . ILE A 1 90 ? 31.718 -12.348 -11.353 1.00 67.31 90 ILE A C 1
ATOM 736 O O . ILE A 1 90 ? 32.726 -12.881 -10.886 1.00 67.31 90 ILE A O 1
ATOM 740 N N . ASP A 1 91 ? 31.426 -12.360 -12.650 1.00 66.25 91 ASP A N 1
ATOM 741 C CA . ASP A 1 91 ? 32.353 -12.891 -13.638 1.00 66.25 91 ASP A CA 1
ATOM 742 C C . ASP A 1 91 ? 33.567 -11.953 -13.676 1.00 66.25 91 ASP A C 1
ATOM 744 O O . ASP A 1 91 ? 33.470 -10.775 -14.021 1.00 66.25 91 ASP A O 1
ATOM 748 N N . VAL A 1 92 ? 34.718 -12.451 -13.226 1.00 61.38 92 VAL A N 1
ATOM 749 C CA . VAL A 1 92 ? 35.932 -11.646 -12.988 1.00 61.38 92 VAL A CA 1
ATOM 750 C C . VAL A 1 92 ? 36.453 -11.014 -14.289 1.00 61.38 92 VAL A C 1
ATOM 752 O O . VAL A 1 92 ? 37.179 -10.020 -14.257 1.00 61.38 92 VAL A O 1
ATOM 755 N N . LYS A 1 93 ? 36.004 -11.531 -15.440 1.00 60.50 93 LYS A N 1
ATOM 756 C CA . LYS A 1 93 ? 36.307 -11.013 -16.779 1.00 60.50 93 LYS A CA 1
ATOM 757 C C . LYS A 1 93 ? 35.850 -9.566 -16.995 1.00 60.50 93 LYS A C 1
ATOM 759 O O . LYS A 1 93 ? 36.518 -8.834 -17.722 1.00 60.50 93 LYS A O 1
ATOM 764 N N . ASP A 1 94 ? 34.786 -9.123 -16.322 1.00 57.75 94 ASP A N 1
ATOM 765 C CA . ASP A 1 94 ? 34.285 -7.746 -16.455 1.00 57.75 94 ASP A CA 1
ATOM 766 C C . ASP A 1 94 ? 35.186 -6.710 -15.754 1.00 57.75 94 ASP A C 1
ATOM 768 O O . ASP A 1 94 ? 35.134 -5.516 -16.067 1.00 57.75 94 ASP A O 1
ATOM 772 N N . PHE A 1 95 ? 36.042 -7.136 -14.814 1.00 59.06 95 PHE A N 1
ATOM 773 C CA . PHE A 1 95 ? 36.985 -6.240 -14.136 1.00 59.06 95 PHE A CA 1
ATOM 774 C C . PHE A 1 95 ? 38.318 -6.093 -14.870 1.00 59.06 95 PHE A C 1
ATOM 776 O O . PHE A 1 95 ? 38.918 -5.022 -14.789 1.00 59.06 95 PHE A O 1
ATOM 783 N N . GLU A 1 96 ? 38.774 -7.118 -15.596 1.00 58.91 96 GLU A N 1
ATOM 784 C CA . GLU A 1 96 ? 39.982 -7.021 -16.430 1.00 58.91 96 GLU A CA 1
ATOM 785 C C . GLU A 1 96 ? 39.765 -6.066 -17.610 1.00 58.91 96 GLU A C 1
ATOM 787 O O . GLU A 1 96 ? 40.571 -5.159 -17.806 1.00 58.91 96 GLU A O 1
ATOM 792 N N . GLN A 1 97 ? 38.611 -6.129 -18.290 1.00 57.12 97 GLN A N 1
ATOM 793 C CA . GLN A 1 97 ? 38.293 -5.194 -19.382 1.00 57.12 97 GLN A CA 1
ATOM 794 C C . GLN A 1 97 ? 38.262 -3.717 -18.953 1.00 57.12 97 GLN A C 1
ATOM 796 O O . GLN A 1 97 ? 38.606 -2.841 -19.745 1.00 57.12 97 GLN A O 1
ATOM 801 N N . ARG A 1 98 ? 37.886 -3.414 -17.701 1.00 55.47 98 ARG A N 1
ATOM 802 C CA . ARG A 1 98 ? 37.944 -2.038 -17.168 1.00 55.47 98 ARG A CA 1
ATOM 803 C C . ARG A 1 98 ? 39.345 -1.607 -16.744 1.00 55.47 98 ARG A C 1
ATOM 805 O O . ARG A 1 98 ? 39.606 -0.408 -16.688 1.00 55.47 98 ARG A O 1
ATOM 812 N N . LYS A 1 99 ? 40.224 -2.554 -16.411 1.00 54.72 99 LYS A N 1
ATOM 813 C CA . LYS A 1 99 ? 41.614 -2.276 -16.030 1.00 54.72 99 LYS A CA 1
ATOM 814 C C . LYS A 1 99 ? 42.482 -1.959 -17.249 1.00 54.72 99 LYS A C 1
ATOM 816 O O . LYS A 1 99 ? 43.395 -1.148 -17.134 1.00 54.72 99 LYS A O 1
ATOM 821 N N . ASP A 1 100 ? 42.127 -2.523 -18.402 1.00 57.97 100 ASP A N 1
ATOM 822 C CA . ASP A 1 100 ? 42.875 -2.398 -19.657 1.00 57.97 100 ASP A CA 1
ATOM 823 C C . ASP A 1 100 ? 42.450 -1.209 -20.539 1.00 57.97 100 ASP A C 1
ATOM 825 O O . ASP A 1 100 ? 42.905 -1.086 -21.673 1.00 57.97 100 ASP A O 1
ATOM 829 N N . GLY A 1 101 ? 41.606 -0.297 -20.036 1.00 58.06 101 GLY A N 1
ATOM 830 C CA . GLY A 1 101 ? 41.351 0.990 -20.699 1.00 58.06 101 GLY A CA 1
ATOM 831 C C . GLY A 1 101 ? 40.757 0.892 -22.110 1.00 58.06 101 GLY A C 1
ATOM 832 O O . GLY A 1 101 ? 41.021 1.756 -22.940 1.00 58.06 101 GLY A O 1
ATOM 833 N N . LEU A 1 102 ? 39.960 -0.140 -22.399 1.00 57.41 102 LEU A N 1
ATOM 834 C CA . LEU A 1 102 ? 39.206 -0.259 -23.652 1.00 57.41 102 LEU A CA 1
ATOM 835 C C . LEU A 1 102 ? 37.787 0.317 -23.505 1.00 57.41 102 LEU A C 1
ATOM 837 O O . LEU A 1 102 ? 36.803 -0.396 -23.694 1.00 57.41 102 LEU A O 1
ATOM 841 N N . ILE A 1 103 ? 37.705 1.608 -23.157 1.00 49.38 103 ILE A N 1
ATOM 842 C CA . ILE A 1 103 ? 36.638 2.556 -23.543 1.00 49.38 103 ILE A CA 1
ATOM 843 C C . ILE A 1 103 ? 37.288 3.928 -23.724 1.00 49.38 103 ILE A C 1
ATOM 845 O O . ILE A 1 103 ? 37.942 4.383 -22.759 1.00 49.38 103 ILE A O 1
#

Foldseek 3Di:
DDDDPPDDPDFPDDVPRTPVLVVLLVVLLVVLVVVCVVDPDDPVVSVVSNVVSNVVSVQQQDADPVGNPDGNVVVVVCVVPDDPPDDPPPPCVVVVCVVVPPD

pLDDT: mean 81.74, std 13.86, range [49.38, 95.94]

Organism: Virgibacillus halodenitrificans (NCBI:txid1482)

Sequence (103 aa):
MYHNPKNTKQEIKLWAFYLLDIGIIAAMLFIATYIMKIVPLSGGMQIFYYILSACFGVFLCAKTPSHPTERNITILLHIFRMDRNRYHAIDVKDFEQRKDGLI

Radius of gyration: 21.82 Å; chains: 1; bounding box: 54×29×63 Å

Secondary structure (DSSP, 8-state):
-----S------EETTEEHHHHHHHHHHHHHHHHHHHHS---HHHHHHHHHHHHHHHHHHHSEETTEEEEEHHHHHHHHHH--TT------THHHHHHHTT--

InterPro domains:
  IPR020275 Protein of unknown function DUF5592 [PF17332] (2-91)